Protein AF-A0A8A3PMY4-F1 (afdb_monomer)

Secondary structure (DSSP, 8-state):
---SSSTTTTHHHHHHHHHHHHHHHHHHHHHHGGGS-GGG-EEEEETHHHHHHHHHHHH--S---EEEEES---TTGGGHHHHHHHTT----SS-TTS---EEEE--TT-SSS-HHHHHHHHS--GGG--

pLDDT: mean 78.6, std 13.58, range [31.36, 92.44]

Structure (mmCIF, N/CA/C/O backbone):
data_AF-A0A8A3PMY4-F1
#
_entry.id   AF-A0A8A3PMY4-F1
#
loop_
_atom_site.group_PDB
_atom_site.id
_atom_site.type_symbol
_atom_site.label_atom_id
_atom_site.label_alt_id
_atom_site.label_comp_id
_atom_site.label_asym_id
_atom_site.label_entity_id
_atom_site.label_seq_id
_atom_site.pdbx_PDB_ins_code
_atom_site.Cartn_x
_atom_site.Cartn_y
_atom_site.Cartn_z
_atom_site.occupancy
_atom_site.B_iso_or_equiv
_atom_site.auth_seq_id
_atom_site.auth_comp_id
_atom_site.auth_asym_id
_atom_site.auth_atom_id
_atom_site.pdbx_PDB_model_num
ATOM 1 N N . MET A 1 1 ? 2.612 6.670 -10.032 1.00 68.56 1 MET A N 1
ATOM 2 C CA . MET A 1 1 ? 3.746 5.739 -10.210 1.00 68.56 1 MET A CA 1
ATOM 3 C C . MET A 1 1 ? 3.921 5.478 -11.701 1.00 68.56 1 MET A C 1
ATOM 5 O O . MET A 1 1 ? 2.915 5.447 -12.401 1.00 68.56 1 MET A O 1
ATOM 9 N N . TRP A 1 2 ? 5.158 5.447 -12.198 1.00 76.81 2 TRP A N 1
ATOM 10 C CA . TRP A 1 2 ? 5.461 5.627 -13.627 1.00 76.81 2 TRP A CA 1
ATOM 11 C C . TRP A 1 2 ? 5.505 4.313 -14.417 1.00 76.81 2 TRP A C 1
ATOM 13 O O . TRP A 1 2 ? 4.777 4.179 -15.394 1.00 76.81 2 TRP A O 1
ATOM 23 N N . SER A 1 3 ? 6.295 3.337 -13.966 1.00 77.88 3 SER A N 1
ATOM 24 C CA . SER A 1 3 ? 6.426 2.014 -14.589 1.00 77.88 3 SER A CA 1
ATOM 25 C C . SER A 1 3 ? 6.508 0.926 -13.516 1.00 77.88 3 SER A C 1
ATOM 27 O O . SER A 1 3 ? 7.039 1.173 -12.433 1.00 77.88 3 SER A O 1
ATOM 29 N N . ALA A 1 4 ? 5.953 -0.255 -13.795 1.00 71.75 4 ALA A N 1
ATOM 30 C CA . ALA A 1 4 ? 6.091 -1.429 -12.930 1.00 71.75 4 ALA A CA 1
ATOM 31 C C . ALA A 1 4 ? 7.430 -2.157 -13.153 1.00 71.75 4 ALA A C 1
ATOM 33 O O . ALA A 1 4 ? 7.999 -2.703 -12.211 1.00 71.75 4 ALA A O 1
ATOM 34 N N . GLU A 1 5 ? 7.947 -2.107 -14.383 1.00 71.81 5 GLU A N 1
ATOM 35 C CA . GLU A 1 5 ? 9.236 -2.684 -14.779 1.00 71.81 5 GLU A CA 1
ATOM 36 C C . GLU A 1 5 ? 10.403 -1.805 -14.304 1.00 71.81 5 GLU A C 1
ATOM 38 O O . GLU A 1 5 ? 11.403 -2.299 -13.789 1.00 71.81 5 GLU A O 1
ATOM 43 N N . GLU A 1 6 ? 10.241 -0.481 -14.400 1.00 74.31 6 GLU A N 1
ATOM 44 C CA . GLU A 1 6 ? 11.238 0.516 -13.996 1.00 74.31 6 GLU A CA 1
ATOM 45 C C . GLU A 1 6 ? 10.680 1.436 -12.900 1.00 74.31 6 GLU A C 1
ATOM 47 O O . GLU A 1 6 ? 10.536 2.652 -13.059 1.00 74.31 6 GLU A O 1
ATOM 52 N N . SER A 1 7 ? 10.363 0.855 -11.740 1.00 69.19 7 SER A N 1
ATOM 53 C CA . SER A 1 7 ? 9.716 1.561 -10.619 1.00 69.19 7 SER A CA 1
ATOM 54 C C . SER A 1 7 ? 10.518 2.741 -10.053 1.00 69.19 7 SER A C 1
ATOM 56 O O . SER A 1 7 ? 9.956 3.589 -9.358 1.00 69.19 7 SER A O 1
ATOM 58 N N . LYS A 1 8 ? 11.811 2.848 -10.387 1.00 71.44 8 LYS A N 1
ATOM 59 C CA . LYS 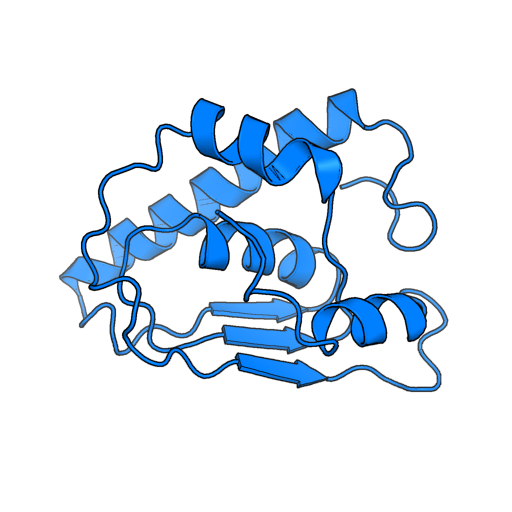A 1 8 ? 12.715 3.933 -9.972 1.00 71.44 8 LYS A CA 1
ATOM 60 C C . LYS A 1 8 ? 12.821 5.086 -10.987 1.00 71.44 8 LYS A C 1
ATOM 62 O O . LYS A 1 8 ? 13.478 6.081 -10.684 1.00 71.44 8 LYS A O 1
ATOM 67 N N . GLU A 1 9 ? 12.201 5.014 -12.164 1.00 77.69 9 GLU A N 1
ATOM 68 C CA . GLU A 1 9 ? 12.286 6.089 -13.169 1.00 77.69 9 GLU A CA 1
ATOM 69 C C . GLU A 1 9 ? 11.496 7.339 -12.724 1.00 77.69 9 GLU A C 1
ATOM 71 O O . GLU A 1 9 ? 10.396 7.231 -12.201 1.00 77.69 9 GLU A O 1
ATOM 76 N N . ARG A 1 10 ? 11.998 8.565 -12.930 1.00 79.12 10 ARG A N 1
ATOM 77 C CA . ARG A 1 10 ? 11.265 9.815 -12.593 1.00 79.12 10 ARG A CA 1
ATOM 78 C C . ARG A 1 10 ? 10.812 9.935 -11.126 1.00 79.12 10 ARG A C 1
ATOM 80 O O . ARG A 1 10 ? 9.726 10.455 -10.855 1.00 79.12 10 ARG A O 1
ATOM 87 N N . LYS A 1 11 ? 11.648 9.483 -10.184 1.00 78.62 11 LYS A N 1
ATOM 88 C CA . LYS A 1 11 ? 11.362 9.447 -8.734 1.00 78.62 11 LYS A CA 1
ATOM 89 C C . LYS A 1 11 ? 10.638 10.688 -8.196 1.00 78.62 11 LYS A C 1
ATOM 91 O O . LYS A 1 11 ? 9.631 10.546 -7.515 1.00 78.62 11 LYS A O 1
ATOM 96 N N . GLU A 1 12 ? 11.091 11.892 -8.543 1.00 77.69 12 GLU A N 1
ATOM 97 C CA . GLU A 1 12 ? 10.515 13.150 -8.037 1.00 77.69 12 GLU A CA 1
ATOM 98 C C . GLU A 1 12 ? 9.017 13.310 -8.352 1.00 77.69 12 GLU A C 1
ATOM 100 O O . GLU A 1 12 ? 8.231 13.675 -7.480 1.00 77.69 12 GLU A O 1
ATOM 105 N N . LEU A 1 13 ? 8.594 12.982 -9.580 1.00 78.62 13 LEU A N 1
ATOM 106 C CA . LEU A 1 13 ? 7.178 13.017 -9.964 1.00 78.62 13 LEU A CA 1
ATOM 107 C C . LEU A 1 13 ? 6.385 11.906 -9.273 1.00 78.62 13 LEU A C 1
ATOM 109 O O . LEU A 1 13 ? 5.214 12.086 -8.933 1.00 78.62 13 LEU A O 1
ATOM 113 N N . GLN A 1 14 ? 7.022 10.752 -9.075 1.00 82.31 14 GLN A N 1
ATOM 114 C CA . GLN A 1 14 ? 6.395 9.612 -8.426 1.00 82.31 14 GLN A CA 1
ATOM 115 C C . GLN A 1 14 ? 6.122 9.870 -6.944 1.00 82.31 14 GLN A C 1
ATOM 117 O O . GLN A 1 14 ? 5.039 9.516 -6.493 1.00 82.31 14 GLN A O 1
ATOM 122 N N . ILE A 1 15 ? 7.043 10.518 -6.221 1.00 83.81 15 ILE A N 1
ATOM 123 C CA . ILE A 1 15 ? 6.904 10.834 -4.790 1.00 83.81 15 ILE A CA 1
ATOM 124 C C . ILE A 1 15 ? 5.638 11.655 -4.533 1.00 83.81 15 ILE A C 1
ATOM 126 O O . ILE A 1 15 ? 4.820 11.272 -3.699 1.00 83.81 15 ILE A O 1
ATOM 130 N N . ASN A 1 16 ? 5.442 12.743 -5.284 1.00 84.38 16 ASN A N 1
ATOM 131 C CA . ASN A 1 16 ? 4.292 13.628 -5.083 1.00 84.38 16 ASN A CA 1
ATOM 132 C C . ASN A 1 16 ? 2.967 12.900 -5.352 1.00 84.38 16 ASN A C 1
ATOM 134 O O . ASN A 1 16 ? 2.091 12.874 -4.491 1.00 84.38 16 ASN A O 1
ATOM 138 N N . GLY A 1 17 ? 2.844 12.237 -6.507 1.00 86.00 17 GLY A N 1
ATOM 139 C CA . GLY A 1 17 ? 1.614 11.518 -6.853 1.00 86.00 17 GLY A CA 1
ATOM 140 C C . GLY A 1 17 ? 1.334 10.314 -5.944 1.00 86.00 17 GLY A C 1
ATOM 141 O O . GLY A 1 17 ? 0.177 9.982 -5.682 1.00 86.00 17 GLY A O 1
ATOM 142 N N . LEU A 1 18 ? 2.380 9.659 -5.434 1.00 86.06 18 LEU A N 1
ATOM 143 C CA . LEU A 1 18 ? 2.254 8.570 -4.468 1.00 86.06 18 LEU A CA 1
ATOM 144 C C . LEU A 1 18 ? 1.760 9.088 -3.116 1.00 86.06 18 LEU A C 1
ATOM 146 O O . LEU A 1 18 ? 0.837 8.504 -2.555 1.00 86.06 18 LEU A O 1
ATOM 150 N N . GLY A 1 19 ? 2.306 10.208 -2.635 1.00 86.00 19 GLY A N 1
ATOM 151 C CA . GLY A 1 19 ? 1.835 10.876 -1.420 1.00 86.00 19 GLY A CA 1
ATOM 152 C C . GLY A 1 19 ? 0.361 11.276 -1.506 1.00 86.00 19 GLY A C 1
ATOM 153 O O . GLY A 1 19 ? -0.406 10.988 -0.588 1.00 86.00 19 GLY A O 1
ATOM 154 N N . GLU A 1 20 ? -0.065 11.856 -2.631 1.00 88.50 20 GLU A N 1
ATOM 155 C CA . GLU A 1 20 ? -1.477 12.181 -2.889 1.00 88.50 20 GLU A CA 1
ATOM 156 C C . GLU A 1 20 ? -2.369 10.933 -2.867 1.00 88.50 20 GLU A C 1
ATOM 158 O O . GLU A 1 20 ? -3.430 10.936 -2.243 1.00 88.50 20 GLU A O 1
ATOM 163 N N . SER A 1 21 ? -1.923 9.845 -3.499 1.00 90.38 21 SER A N 1
ATOM 164 C CA . SER A 1 21 ? -2.680 8.588 -3.552 1.00 90.38 21 SER A CA 1
ATOM 165 C C . SER A 1 21 ? -2.802 7.931 -2.173 1.00 90.38 21 SER A C 1
ATOM 167 O O . SER A 1 21 ? -3.864 7.421 -1.818 1.00 90.38 21 SER A O 1
ATOM 169 N N . ILE A 1 22 ? -1.735 7.964 -1.369 1.00 87.69 22 ILE A N 1
ATOM 170 C CA . ILE A 1 22 ? -1.752 7.474 0.015 1.00 87.69 22 ILE A CA 1
ATOM 171 C C . ILE A 1 22 ? -2.726 8.302 0.851 1.00 87.69 22 ILE A C 1
ATOM 173 O O . ILE A 1 22 ? -3.566 7.729 1.542 1.00 87.69 22 ILE A O 1
ATOM 177 N N . ALA A 1 23 ? -2.665 9.633 0.752 1.00 87.31 23 ALA A N 1
ATOM 178 C CA . ALA A 1 23 ? -3.577 10.519 1.469 1.00 87.31 23 ALA A CA 1
ATOM 179 C C . ALA A 1 23 ? -5.044 10.248 1.099 1.00 87.31 23 ALA A C 1
ATOM 181 O O . ALA A 1 23 ? -5.901 10.203 1.976 1.00 87.31 23 ALA A O 1
ATOM 182 N N . GLN A 1 24 ? -5.336 9.994 -0.180 1.00 91.00 24 GLN A N 1
ATOM 183 C CA . GLN A 1 24 ? -6.677 9.603 -0.623 1.00 91.00 24 GLN A CA 1
ATOM 184 C C . GLN A 1 24 ? -7.137 8.280 -0.002 1.00 91.00 24 GLN A C 1
ATOM 186 O O . GLN A 1 24 ? -8.273 8.195 0.454 1.00 91.00 24 GLN A O 1
ATOM 191 N N . ILE A 1 25 ? -6.276 7.257 0.048 1.00 90.62 25 ILE A N 1
ATOM 192 C CA . ILE A 1 25 ? -6.617 5.972 0.683 1.00 90.62 25 ILE A CA 1
ATOM 193 C C . ILE A 1 25 ? -6.899 6.167 2.173 1.00 90.62 25 ILE A C 1
ATOM 195 O O . ILE A 1 25 ? -7.891 5.642 2.670 1.00 90.62 25 ILE A O 1
ATOM 199 N N . ILE A 1 26 ? -6.055 6.926 2.874 1.00 86.94 26 ILE A N 1
ATOM 200 C CA . ILE A 1 26 ? -6.229 7.203 4.304 1.00 86.94 26 ILE A CA 1
ATOM 201 C C . ILE A 1 26 ? -7.549 7.934 4.551 1.00 86.94 26 ILE A C 1
ATOM 203 O O . ILE A 1 26 ? -8.306 7.502 5.413 1.00 86.94 26 ILE A O 1
ATOM 207 N N . ASN A 1 27 ? -7.868 8.957 3.752 1.00 88.44 27 ASN A N 1
ATOM 208 C CA . ASN A 1 27 ? -9.136 9.680 3.866 1.00 88.44 27 ASN A CA 1
ATOM 209 C C . ASN A 1 27 ? -10.343 8.753 3.688 1.00 88.44 27 ASN A C 1
ATOM 211 O O . ASN A 1 27 ? -11.278 8.829 4.474 1.00 88.44 27 ASN A O 1
ATOM 215 N N . VAL A 1 28 ? -10.311 7.848 2.703 1.00 90.75 28 VAL A N 1
ATOM 216 C CA . VAL A 1 28 ? -11.388 6.861 2.516 1.00 90.75 28 VAL A CA 1
ATOM 217 C C . VAL A 1 28 ? -11.520 5.959 3.742 1.00 90.75 28 VAL A C 1
ATOM 219 O O . VAL A 1 28 ? -12.627 5.697 4.192 1.00 90.75 28 VAL A O 1
ATOM 222 N N . ILE A 1 29 ? -10.411 5.493 4.320 1.00 86.25 29 ILE A N 1
ATOM 223 C CA . ILE A 1 29 ? -10.477 4.667 5.532 1.00 86.25 29 ILE A CA 1
ATOM 224 C C . ILE A 1 29 ? -11.051 5.479 6.706 1.00 86.25 29 ILE A C 1
ATOM 226 O O . ILE A 1 29 ? -11.903 4.963 7.422 1.00 86.25 29 ILE A O 1
ATOM 230 N N . ASP A 1 30 ? -10.634 6.736 6.889 1.00 85.94 30 ASP A N 1
ATOM 231 C CA . ASP A 1 30 ? -11.150 7.617 7.947 1.00 85.94 30 ASP A CA 1
ATOM 232 C C . ASP A 1 30 ? -12.649 7.938 7.762 1.00 85.94 30 ASP A C 1
ATOM 234 O O . ASP A 1 30 ? -13.356 8.134 8.750 1.00 85.94 30 ASP A O 1
ATOM 238 N N . GLU A 1 31 ? -13.151 7.979 6.524 1.00 88.50 31 GLU A N 1
ATOM 239 C CA . GLU A 1 31 ? -14.579 8.144 6.213 1.00 88.50 31 GLU A CA 1
ATOM 240 C C . GLU A 1 31 ? -15.396 6.879 6.514 1.00 88.50 31 GLU A C 1
ATOM 242 O O . GLU A 1 31 ? -16.535 6.976 6.971 1.00 88.50 31 GLU A O 1
ATOM 247 N N . GLU A 1 32 ? -14.820 5.693 6.304 1.00 86.69 32 GLU A N 1
ATOM 248 C CA . GLU A 1 32 ? -15.492 4.408 6.540 1.00 86.69 32 GLU A CA 1
ATOM 249 C C . GLU A 1 32 ? -15.423 3.959 8.008 1.00 86.69 32 GLU A C 1
ATOM 251 O O . GLU A 1 32 ? -16.356 3.329 8.516 1.00 86.69 32 GLU A O 1
ATOM 256 N N . ALA A 1 33 ? -14.349 4.305 8.720 1.00 82.81 33 ALA A N 1
ATOM 257 C CA . ALA A 1 33 ? -14.102 3.918 10.109 1.00 82.81 33 ALA A CA 1
ATOM 258 C C . ALA A 1 33 ? -15.281 4.204 11.068 1.00 82.81 33 ALA A C 1
ATOM 260 O O . ALA A 1 33 ? -15.633 3.315 11.838 1.00 82.81 33 ALA A O 1
ATOM 261 N N . PRO A 1 34 ? -15.984 5.357 11.020 1.00 85.50 34 PRO A N 1
ATOM 262 C CA . PRO A 1 34 ? -17.150 5.616 11.874 1.00 85.50 34 PRO A CA 1
ATOM 263 C C . PRO A 1 34 ? -18.340 4.674 11.644 1.00 85.50 34 PRO A C 1
ATOM 265 O O . PRO A 1 34 ? -19.233 4.592 12.491 1.00 85.50 34 PRO A O 1
ATOM 268 N N . HIS A 1 35 ? -18.391 3.996 10.497 1.00 86.50 35 HIS A N 1
ATOM 269 C CA . HIS A 1 35 ? -19.481 3.104 10.104 1.00 86.50 35 HIS A CA 1
ATOM 270 C C . HIS A 1 35 ? -19.182 1.626 10.391 1.00 86.50 35 HIS A C 1
ATOM 272 O O . HIS A 1 35 ? -20.063 0.776 10.240 1.00 86.50 35 HIS A O 1
ATOM 278 N N . THR A 1 36 ? -17.966 1.305 10.838 1.00 82.38 36 THR A N 1
ATOM 279 C CA . THR A 1 36 ? -17.530 -0.053 11.178 1.00 82.38 36 THR A CA 1
ATOM 280 C C . THR A 1 36 ? -16.504 -0.017 12.321 1.00 82.38 36 THR A C 1
ATOM 282 O O . THR A 1 36 ? -16.429 0.947 13.070 1.00 82.38 36 THR A O 1
ATOM 285 N N . LEU A 1 37 ? -15.768 -1.102 12.538 1.00 79.00 37 LEU A N 1
ATOM 286 C CA . LEU A 1 37 ? -14.545 -1.086 13.339 1.00 79.00 37 LEU A CA 1
ATOM 287 C C . LEU A 1 37 ? -13.368 -1.146 12.371 1.00 79.00 37 LEU A C 1
ATOM 289 O O . LEU A 1 37 ? -13.414 -1.950 11.437 1.00 79.00 37 LEU A O 1
ATOM 293 N N . ASP A 1 38 ? -12.316 -0.366 12.614 1.00 74.12 38 ASP A N 1
ATOM 294 C CA . ASP A 1 38 ? -11.077 -0.385 11.818 1.00 74.12 38 ASP A CA 1
ATOM 295 C C . ASP A 1 38 ? -10.573 -1.827 11.608 1.00 74.12 38 ASP A C 1
ATOM 297 O O . ASP A 1 38 ? -10.225 -2.226 10.495 1.00 74.12 38 ASP A O 1
ATOM 301 N N . GLU A 1 39 ? -10.683 -2.651 12.659 1.00 81.00 39 GLU A N 1
ATOM 302 C CA . GLU A 1 39 ? -10.306 -4.074 12.723 1.00 81.00 39 GLU A CA 1
ATOM 303 C C . GLU A 1 39 ? -11.145 -4.995 11.823 1.00 81.00 39 GLU A C 1
ATOM 305 O O . GLU A 1 39 ? -10.942 -6.209 11.791 1.00 81.00 39 GLU A O 1
ATOM 310 N N . ARG A 1 40 ? -12.113 -4.443 11.088 1.00 85.56 40 ARG A N 1
ATOM 311 C CA . ARG A 1 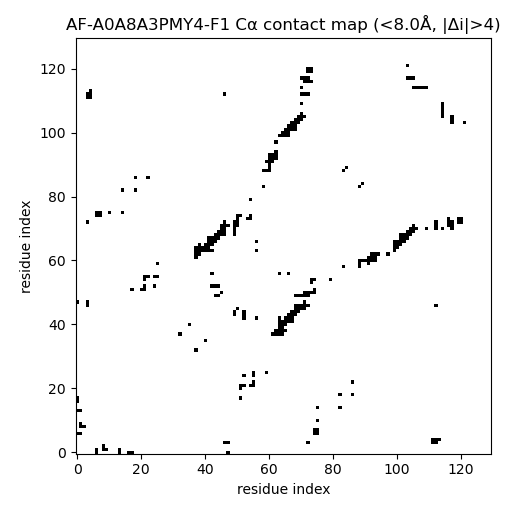40 ? -12.937 -5.145 10.092 1.00 85.56 40 ARG A CA 1
ATOM 312 C C . ARG A 1 40 ? -12.700 -4.648 8.668 1.00 85.56 40 ARG A C 1
ATOM 314 O O . ARG A 1 40 ? -13.334 -5.153 7.744 1.00 85.56 40 ARG A O 1
ATOM 321 N N . ILE A 1 41 ? -11.805 -3.681 8.477 1.00 88.19 41 ILE A N 1
ATOM 322 C CA . ILE A 1 41 ? -11.475 -3.120 7.168 1.00 88.19 41 ILE A CA 1
ATOM 323 C C . ILE A 1 41 ? -10.231 -3.819 6.619 1.00 88.19 41 ILE A C 1
ATOM 325 O O . ILE A 1 41 ? -9.145 -3.719 7.188 1.00 88.19 41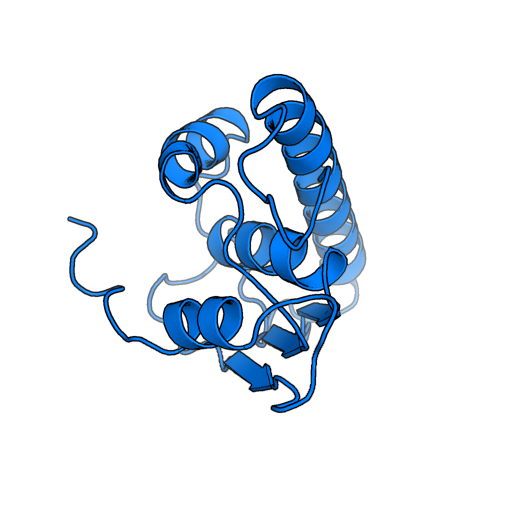 ILE A O 1
ATOM 329 N N . PHE A 1 42 ? -10.382 -4.496 5.480 1.00 90.12 42 PHE A N 1
ATOM 330 C CA . PHE A 1 42 ? -9.257 -5.014 4.702 1.00 90.12 42 PHE A CA 1
ATOM 331 C C . PHE A 1 42 ? -8.894 -4.043 3.583 1.00 90.12 42 PHE A C 1
ATOM 333 O O . PHE A 1 42 ? -9.765 -3.606 2.829 1.00 90.12 42 PHE A O 1
ATOM 340 N N . LEU A 1 43 ? -7.600 -3.766 3.419 1.00 90.88 43 LEU A N 1
ATOM 341 C CA . LEU A 1 43 ? -7.107 -3.030 2.259 1.00 90.88 43 LEU A CA 1
ATOM 342 C C . LEU A 1 43 ? -6.707 -4.017 1.157 1.00 90.88 43 LEU A C 1
ATOM 344 O O . LEU A 1 43 ? -5.737 -4.759 1.308 1.00 90.88 43 LEU A O 1
ATOM 348 N N . ALA A 1 44 ? -7.460 -4.027 0.055 1.00 91.12 44 ALA A N 1
ATOM 349 C CA . ALA A 1 44 ? -7.257 -4.960 -1.051 1.00 91.12 44 ALA A CA 1
ATOM 350 C C . ALA A 1 44 ? -7.020 -4.240 -2.384 1.00 91.12 44 ALA A C 1
ATOM 352 O O . ALA A 1 44 ? -7.829 -3.394 -2.786 1.00 91.12 44 ALA A O 1
ATOM 353 N N . ARG A 1 45 ? -5.926 -4.568 -3.082 1.00 90.50 45 ARG A N 1
ATOM 354 C CA . ARG A 1 45 ? -5.545 -3.942 -4.359 1.00 90.50 45 ARG A CA 1
ATOM 355 C C . ARG A 1 45 ? -4.702 -4.877 -5.241 1.00 90.50 45 ARG A C 1
ATOM 357 O O . ARG A 1 45 ? -4.252 -5.938 -4.818 1.00 90.50 45 ARG A O 1
ATOM 364 N N . THR A 1 46 ? -4.500 -4.468 -6.494 1.00 89.69 46 THR A N 1
ATOM 365 C CA . THR A 1 46 ? -3.734 -5.213 -7.506 1.00 89.69 46 THR A CA 1
ATOM 366 C C . THR A 1 46 ? -2.730 -4.298 -8.210 1.00 89.69 46 THR A C 1
ATOM 368 O O . THR A 1 46 ? -3.035 -3.123 -8.451 1.00 89.69 46 THR A O 1
ATOM 371 N N . SER A 1 47 ? -1.572 -4.829 -8.607 1.00 89.38 47 SER A N 1
ATOM 372 C CA . SER A 1 47 ? -0.566 -4.117 -9.407 1.00 89.38 47 SER A CA 1
ATOM 373 C C . SER A 1 47 ? -0.148 -2.783 -8.774 1.00 89.38 47 SER A C 1
ATOM 375 O O . SER A 1 47 ? 0.111 -2.708 -7.574 1.00 89.38 47 SER A O 1
ATOM 377 N N . GLN A 1 48 ? -0.140 -1.698 -9.546 1.00 86.62 48 GLN A N 1
ATOM 378 C CA . GLN A 1 48 ? 0.164 -0.351 -9.064 1.00 86.62 48 GLN A CA 1
ATOM 379 C C . GLN A 1 48 ? -0.711 0.078 -7.878 1.00 86.62 48 GLN A C 1
ATOM 381 O O . GLN A 1 48 ? -0.242 0.786 -6.985 1.00 86.62 48 GLN A O 1
ATOM 386 N N . GLY A 1 49 ? -1.979 -0.339 -7.857 1.00 86.19 49 GLY A N 1
ATOM 387 C CA . GLY A 1 49 ? -2.856 -0.057 -6.727 1.00 86.19 49 GLY A CA 1
ATOM 388 C C . GLY A 1 49 ? -2.357 -0.733 -5.454 1.00 86.19 49 GLY A C 1
ATOM 389 O O . GLY A 1 49 ? -2.486 -0.160 -4.374 1.00 86.19 49 GLY A O 1
ATOM 390 N N . ASP A 1 50 ? -1.783 -1.932 -5.579 1.00 88.44 50 ASP A N 1
ATOM 391 C CA . ASP A 1 50 ? -1.276 -2.685 -4.440 1.00 88.44 50 ASP A CA 1
ATOM 392 C C . ASP A 1 50 ? 0.007 -2.095 -3.881 1.00 88.44 50 ASP A C 1
ATOM 394 O O . ASP A 1 50 ? 0.100 -1.887 -2.678 1.00 88.44 50 ASP A O 1
ATOM 398 N N . ALA A 1 51 ? 0.936 -1.717 -4.748 1.00 87.81 51 ALA A N 1
ATOM 399 C CA . ALA A 1 51 ? 2.160 -1.032 -4.356 1.00 87.81 51 ALA A CA 1
ATOM 400 C C . ALA A 1 51 ? 1.883 0.276 -3.583 1.00 87.81 51 ALA A C 1
ATOM 402 O O . ALA A 1 51 ? 2.503 0.543 -2.554 1.00 87.81 51 ALA A O 1
ATOM 403 N N . THR A 1 52 ? 0.884 1.063 -4.000 1.00 88.69 52 THR A N 1
ATOM 404 C CA . THR A 1 52 ? 0.419 2.232 -3.229 1.00 88.69 52 THR A CA 1
ATOM 405 C C . THR A 1 52 ? -0.224 1.820 -1.901 1.00 88.69 52 THR A C 1
ATOM 407 O O . THR A 1 52 ? 0.013 2.444 -0.864 1.00 88.69 52 THR A O 1
ATOM 410 N N . ALA A 1 53 ? -1.041 0.765 -1.911 1.00 88.19 53 ALA A N 1
ATOM 411 C CA . ALA A 1 53 ? -1.709 0.261 -0.718 1.00 88.19 53 ALA A CA 1
ATOM 412 C C . ALA A 1 53 ? -0.744 -0.331 0.314 1.00 88.19 53 ALA A C 1
ATOM 414 O O . ALA A 1 53 ? -1.060 -0.265 1.497 1.00 88.19 53 ALA A O 1
ATOM 415 N N . ILE A 1 54 ? 0.413 -0.873 -0.085 1.00 87.06 54 ILE A N 1
ATOM 416 C CA . ILE A 1 54 ? 1.472 -1.291 0.846 1.00 87.06 54 ILE A CA 1
ATOM 417 C C . ILE A 1 54 ? 1.877 -0.104 1.707 1.00 87.06 54 ILE A C 1
ATOM 419 O O . ILE A 1 54 ? 1.826 -0.189 2.929 1.00 87.06 54 ILE A O 1
ATOM 423 N N . LEU A 1 55 ? 2.217 1.021 1.079 1.00 85.00 55 LEU A N 1
ATOM 424 C CA . LEU A 1 55 ? 2.636 2.207 1.816 1.00 85.00 55 LEU A CA 1
ATOM 425 C C . LEU A 1 55 ? 1.502 2.787 2.646 1.00 85.00 55 LEU A C 1
ATOM 427 O O . LEU A 1 55 ? 1.714 3.104 3.808 1.00 85.00 55 LEU A O 1
ATOM 431 N N . ALA A 1 56 ? 0.285 2.867 2.106 1.00 87.12 56 ALA A N 1
ATOM 432 C CA . ALA A 1 56 ? -0.855 3.295 2.907 1.00 87.12 56 ALA A CA 1
ATOM 433 C C . ALA A 1 56 ? -1.056 2.377 4.122 1.00 87.12 56 ALA A C 1
ATOM 435 O O . ALA A 1 56 ? -1.271 2.867 5.215 1.00 87.12 56 ALA A O 1
ATOM 436 N N . PHE A 1 57 ? -0.916 1.060 3.977 1.00 85.12 57 PHE A N 1
ATOM 437 C CA . PHE A 1 57 ? -1.058 0.099 5.071 1.00 85.12 57 PHE A CA 1
ATOM 438 C C . PHE A 1 57 ? 0.069 0.177 6.117 1.00 85.12 57 PHE A C 1
ATOM 440 O O . PHE A 1 57 ? -0.200 0.064 7.315 1.00 85.12 57 PHE A O 1
ATOM 447 N N . LEU A 1 58 ? 1.317 0.369 5.677 1.00 79.31 58 LEU A N 1
ATOM 448 C CA . LEU A 1 58 ? 2.488 0.504 6.551 1.00 79.31 58 LEU A CA 1
ATOM 449 C C . LEU A 1 58 ? 2.505 1.845 7.290 1.00 79.31 58 LEU A C 1
ATOM 451 O O . LEU A 1 58 ? 2.897 1.892 8.451 1.00 79.31 58 LEU A O 1
ATOM 455 N N . LEU A 1 59 ? 2.084 2.921 6.622 1.00 77.62 59 LEU A N 1
ATOM 456 C CA . LEU A 1 59 ? 2.125 4.284 7.150 1.00 77.62 59 LEU A CA 1
ATOM 457 C C . LEU A 1 59 ? 0.835 4.693 7.875 1.00 77.62 59 LEU A C 1
ATOM 459 O O . LEU A 1 59 ? 0.826 5.685 8.599 1.00 77.62 59 LEU A O 1
ATOM 463 N N . ASN A 1 60 ? -0.265 3.968 7.680 1.00 73.88 60 ASN A N 1
ATOM 464 C CA . ASN A 1 60 ? -1.524 4.242 8.359 1.00 73.88 60 ASN A CA 1
ATOM 465 C C . ASN A 1 60 ? -1.444 3.883 9.847 1.00 73.88 60 ASN A C 1
ATOM 467 O O . ASN A 1 60 ? -0.937 2.831 10.229 1.00 73.88 60 ASN A O 1
ATOM 471 N N . SER A 1 61 ? -2.029 4.740 10.680 1.00 68.12 61 SER A N 1
ATOM 472 C CA . SER A 1 61 ? -2.080 4.566 12.128 1.00 68.12 61 SER A CA 1
ATOM 473 C C . SER A 1 61 ? -3.280 3.755 12.627 1.00 68.12 61 SER A C 1
ATOM 475 O O . SER A 1 61 ? -3.369 3.502 13.830 1.00 68.12 61 SER A O 1
ATOM 477 N N . MET A 1 62 ? -4.219 3.373 11.753 1.00 70.50 62 MET A N 1
ATOM 478 C CA . MET A 1 62 ? -5.428 2.631 12.137 1.00 70.50 62 MET A CA 1
ATOM 479 C C . MET A 1 62 ? -5.207 1.117 12.215 1.00 70.50 62 MET A C 1
ATOM 481 O O . MET A 1 62 ? -4.395 0.546 11.482 1.00 70.50 62 MET A O 1
ATOM 485 N N . CYS A 1 63 ? -5.994 0.455 13.068 1.00 76.88 63 CYS A N 1
ATOM 486 C CA . CYS A 1 63 ? -5.995 -0.999 13.244 1.00 76.88 63 CYS A CA 1
ATOM 487 C C . CYS A 1 63 ? -6.703 -1.717 12.086 1.00 76.88 63 CYS A C 1
ATOM 489 O O . CYS A 1 63 ? -7.722 -2.361 12.301 1.00 76.88 63 CYS A O 1
ATOM 491 N N . LEU A 1 64 ? -6.208 -1.611 10.851 1.00 85.69 64 LEU A N 1
ATOM 492 C CA . LEU A 1 64 ? -6.796 -2.357 9.733 1.00 85.69 64 LEU A CA 1
ATOM 493 C C . LEU A 1 64 ? -6.777 -3.868 10.004 1.00 85.69 64 LEU A C 1
ATOM 495 O O . LEU A 1 64 ? -5.786 -4.401 10.507 1.00 85.69 64 LEU A O 1
ATOM 499 N N . ALA A 1 65 ? -7.842 -4.557 9.589 1.00 88.00 65 ALA A N 1
ATOM 500 C CA . ALA A 1 65 ? -8.005 -6.006 9.732 1.00 88.00 65 ALA A CA 1
ATOM 501 C C . ALA A 1 65 ? -6.903 -6.810 9.033 1.00 88.00 65 ALA A C 1
ATOM 503 O O . ALA A 1 65 ? -6.619 -7.941 9.413 1.00 88.00 65 ALA A O 1
ATOM 504 N N . GLY A 1 66 ? -6.315 -6.250 7.977 1.00 88.62 66 GLY A N 1
ATOM 505 C CA . GLY A 1 66 ? -5.283 -6.895 7.182 1.00 88.62 66 GLY A CA 1
ATOM 506 C C . GLY A 1 66 ? -5.211 -6.344 5.765 1.00 88.62 66 GLY A C 1
ATOM 507 O O . GLY A 1 66 ? -5.873 -5.359 5.414 1.00 88.62 66 GLY A O 1
ATOM 508 N N . ARG A 1 67 ? -4.401 -7.000 4.937 1.00 90.44 67 ARG A N 1
ATOM 509 C CA . ARG A 1 67 ? -4.122 -6.583 3.560 1.00 90.44 67 ARG A CA 1
ATOM 510 C C . ARG A 1 67 ? -4.189 -7.759 2.596 1.00 90.44 67 ARG A C 1
ATOM 512 O O . ARG A 1 67 ? -3.770 -8.863 2.933 1.00 90.44 67 ARG A O 1
ATOM 519 N N . ILE A 1 68 ? -4.679 -7.510 1.388 1.00 92.44 68 ILE A N 1
ATOM 520 C CA . ILE A 1 68 ? -4.744 -8.500 0.307 1.00 92.44 68 ILE A CA 1
ATOM 521 C C . ILE A 1 68 ? -4.157 -7.863 -0.951 1.00 92.44 68 ILE A C 1
ATOM 523 O O . ILE A 1 68 ? -4.730 -6.922 -1.495 1.00 92.44 68 ILE A O 1
ATOM 527 N N . GLY A 1 69 ? -3.018 -8.373 -1.404 1.00 91.38 69 GLY A N 1
ATOM 528 C CA . GLY A 1 69 ? -2.294 -7.843 -2.551 1.00 91.38 69 GLY A CA 1
ATOM 529 C C . GLY A 1 69 ? -2.044 -8.879 -3.633 1.00 91.38 69 GLY A C 1
ATOM 530 O O . GLY A 1 69 ? -1.863 -10.069 -3.356 1.00 91.38 69 GLY A O 1
ATOM 531 N N . SER A 1 70 ? -2.023 -8.420 -4.883 1.00 90.56 70 SER A N 1
ATOM 532 C CA . SER A 1 70 ? -1.589 -9.242 -6.015 1.00 90.56 70 SER A CA 1
ATOM 533 C C . SER A 1 70 ? -0.742 -8.469 -7.022 1.00 90.56 70 SER A C 1
ATOM 535 O O . SER A 1 70 ? -0.980 -7.277 -7.238 1.00 90.56 70 SER A O 1
ATOM 537 N N . SER A 1 71 ? 0.227 -9.157 -7.633 1.00 91.25 71 SER A N 1
ATOM 538 C CA . SER A 1 71 ? 1.144 -8.625 -8.654 1.00 91.25 71 SER A CA 1
ATOM 539 C C . SER A 1 71 ? 1.834 -7.326 -8.221 1.00 91.25 71 SER A C 1
ATOM 541 O O . SER A 1 71 ? 1.727 -6.309 -8.896 1.00 91.25 71 SER A O 1
ATOM 543 N N . SER A 1 72 ? 2.474 -7.311 -7.052 1.00 89.81 72 SER A N 1
ATOM 544 C CA . SER A 1 72 ? 2.880 -6.071 -6.371 1.00 89.81 72 SER A CA 1
ATOM 545 C C . SER A 1 72 ? 4.392 -5.856 -6.313 1.00 89.81 72 SER A C 1
ATOM 547 O O . SER A 1 72 ? 5.175 -6.689 -6.762 1.00 89.81 72 SER A O 1
ATOM 549 N N . TRP A 1 73 ? 4.792 -4.706 -5.773 1.00 88.81 73 TRP A N 1
ATOM 550 C CA . TRP A 1 73 ? 6.174 -4.328 -5.480 1.00 88.81 73 TRP A CA 1
ATOM 551 C C . TRP A 1 73 ? 6.205 -3.274 -4.370 1.00 88.81 73 TRP A C 1
ATOM 553 O O . TRP A 1 73 ? 5.211 -2.582 -4.158 1.00 88.81 73 TRP A O 1
ATOM 563 N N . LEU A 1 74 ? 7.341 -3.113 -3.685 1.00 86.25 74 LEU A N 1
ATOM 564 C CA . LEU A 1 74 ? 7.545 -2.018 -2.732 1.00 86.25 74 LEU A CA 1
ATOM 565 C C . LEU A 1 74 ? 8.025 -0.765 -3.483 1.00 86.25 74 LEU A C 1
ATOM 567 O O . LEU A 1 74 ? 9.140 -0.765 -4.013 1.00 86.25 74 LEU A O 1
ATOM 571 N N . PRO A 1 75 ? 7.223 0.308 -3.590 1.00 81.31 75 PRO A N 1
ATOM 572 C CA . PRO A 1 75 ? 7.665 1.498 -4.297 1.00 81.31 75 PRO A CA 1
ATOM 573 C C . PRO A 1 75 ? 8.513 2.393 -3.395 1.00 81.31 75 PRO A C 1
ATOM 575 O O . PRO A 1 75 ? 8.141 2.656 -2.254 1.00 81.31 75 PRO A O 1
ATOM 578 N N . LEU A 1 76 ? 9.605 2.923 -3.959 1.00 78.00 76 LEU A N 1
ATOM 579 C CA . LEU A 1 76 ? 10.440 3.955 -3.330 1.00 78.00 76 LEU A CA 1
ATOM 580 C C . LEU A 1 76 ? 10.933 3.573 -1.923 1.00 78.00 76 LEU A C 1
ATOM 582 O O . LEU A 1 76 ? 10.859 4.375 -0.998 1.00 78.00 76 LEU A O 1
ATOM 586 N N . GLU A 1 77 ? 11.406 2.331 -1.777 1.00 75.94 77 GLU A N 1
ATOM 587 C CA . GLU A 1 77 ? 11.882 1.734 -0.520 1.00 75.94 77 GLU A CA 1
ATOM 588 C C . GLU A 1 77 ? 12.813 2.658 0.285 1.00 75.94 77 GLU A C 1
ATOM 590 O O . GLU A 1 77 ? 12.591 2.882 1.474 1.00 75.94 77 GLU A O 1
ATOM 595 N N . GLU A 1 78 ? 13.802 3.262 -0.380 1.00 78.88 78 GLU A N 1
ATOM 596 C CA . GLU A 1 78 ? 14.784 4.170 0.233 1.00 78.88 78 GLU A CA 1
ATOM 597 C C . GLU A 1 78 ? 14.137 5.465 0.762 1.00 78.88 78 GLU A C 1
ATOM 599 O O . GLU A 1 78 ? 14.637 6.099 1.692 1.00 78.88 78 GLU A O 1
ATOM 604 N N . GLU A 1 79 ? 13.012 5.875 0.178 1.00 78.88 79 GLU A N 1
ATOM 605 C CA . GLU A 1 79 ? 12.329 7.129 0.470 1.00 78.88 79 GLU A CA 1
ATOM 606 C C . GLU A 1 79 ? 11.118 6.964 1.405 1.00 78.88 79 GLU A C 1
ATOM 608 O O . GLU A 1 79 ? 10.552 7.975 1.832 1.00 78.88 79 GLU A O 1
ATOM 613 N N . ILE A 1 80 ? 10.739 5.734 1.784 1.00 75.31 80 ILE A N 1
ATOM 614 C CA . ILE A 1 80 ? 9.568 5.446 2.641 1.00 75.31 80 ILE A CA 1
ATOM 615 C C . ILE A 1 80 ? 9.617 6.243 3.943 1.00 75.31 80 ILE A C 1
ATOM 617 O O . ILE A 1 80 ? 8.620 6.849 4.330 1.00 75.31 80 ILE A O 1
ATOM 621 N N . VAL A 1 81 ? 10.776 6.288 4.604 1.00 72.12 81 VAL A N 1
ATOM 622 C CA . VAL A 1 81 ? 10.952 7.006 5.879 1.00 72.12 81 VAL A CA 1
ATOM 623 C C . VAL A 1 81 ? 10.715 8.510 5.703 1.00 72.12 81 VAL A C 1
ATOM 625 O O . VAL A 1 81 ? 10.040 9.144 6.515 1.00 72.12 81 VAL A O 1
ATOM 628 N N . SER A 1 82 ? 11.227 9.084 4.612 1.00 78.62 82 SER A N 1
ATOM 629 C CA . SER A 1 82 ? 11.022 10.497 4.275 1.00 78.62 82 SER A CA 1
ATOM 630 C C . SER A 1 82 ? 9.551 10.785 3.958 1.00 78.62 82 SER A C 1
ATOM 632 O O . SER A 1 82 ? 8.976 11.763 4.446 1.00 78.62 82 SER A O 1
ATOM 634 N N . LEU A 1 83 ? 8.906 9.889 3.205 1.00 75.00 83 LEU A N 1
ATOM 635 C CA . LEU A 1 83 ? 7.491 9.985 2.862 1.00 75.00 83 LEU A CA 1
ATOM 636 C C . LEU A 1 83 ? 6.609 9.908 4.118 1.00 75.00 83 LEU A C 1
ATOM 638 O O . LEU A 1 83 ? 5.737 10.760 4.297 1.00 75.00 83 LEU A O 1
ATOM 642 N N . ALA A 1 84 ? 6.890 8.972 5.026 1.00 72.75 84 ALA A N 1
ATOM 643 C CA . ALA A 1 84 ? 6.219 8.830 6.318 1.00 72.75 84 ALA A CA 1
ATOM 644 C C . ALA A 1 84 ? 6.269 10.129 7.134 1.00 72.75 84 ALA A C 1
ATOM 646 O O . ALA A 1 84 ? 5.238 10.630 7.595 1.00 72.75 84 ALA A O 1
ATOM 647 N N . ALA A 1 85 ? 7.465 10.716 7.250 1.00 73.88 85 ALA A N 1
ATOM 648 C CA . ALA A 1 85 ? 7.672 11.973 7.958 1.00 73.88 85 ALA A CA 1
ATOM 649 C C . ALA A 1 85 ? 6.893 13.131 7.311 1.00 73.88 85 ALA A C 1
ATOM 651 O O . ALA A 1 85 ? 6.265 13.928 8.014 1.00 73.88 85 ALA A O 1
ATOM 652 N N . SER A 1 86 ? 6.887 13.208 5.975 1.00 73.69 86 SER A N 1
ATOM 653 C CA . SER A 1 86 ? 6.195 14.267 5.227 1.00 73.69 86 SER A CA 1
ATOM 654 C C . SER A 1 86 ? 4.673 14.236 5.405 1.00 73.69 86 SER A C 1
ATOM 656 O O . SER A 1 86 ? 4.041 15.289 5.518 1.00 73.69 86 SER A O 1
ATOM 658 N N . LEU A 1 87 ? 4.090 13.039 5.514 1.00 69.25 87 LEU A N 1
ATOM 659 C CA . LEU A 1 87 ? 2.650 12.837 5.676 1.00 69.25 87 LEU A CA 1
ATOM 660 C C . LEU A 1 87 ? 2.172 13.085 7.119 1.00 69.25 87 LEU A C 1
ATOM 662 O O . LEU A 1 87 ? 0.971 13.036 7.379 1.00 69.25 87 LEU A O 1
ATOM 666 N N . LYS A 1 88 ? 3.083 13.391 8.062 1.00 65.44 88 LYS A N 1
ATOM 667 C CA . LYS A 1 88 ? 2.793 13.595 9.499 1.00 65.44 88 LYS A CA 1
ATOM 668 C C . LYS A 1 88 ? 2.029 12.424 10.133 1.00 65.44 88 LYS A C 1
ATOM 670 O O . LYS A 1 88 ? 1.300 12.603 11.112 1.00 65.44 88 LYS A O 1
ATOM 675 N N . LEU A 1 89 ? 2.210 11.227 9.585 1.00 63.75 89 LEU A N 1
ATOM 676 C CA . LEU A 1 89 ? 1.624 9.994 10.089 1.00 63.75 89 LEU A CA 1
ATOM 677 C C . LEU A 1 89 ? 2.483 9.547 11.276 1.00 63.75 89 LEU A C 1
ATOM 679 O O . LEU A 1 89 ? 3.598 9.073 11.098 1.00 63.75 89 LEU A O 1
ATOM 683 N N . GLY A 1 90 ? 2.037 9.837 12.501 1.00 49.94 90 GLY A N 1
ATOM 684 C CA . GLY A 1 90 ? 2.909 9.708 13.679 1.00 49.94 90 GLY A CA 1
ATOM 685 C C . GLY A 1 90 ? 2.203 9.529 15.018 1.00 49.94 90 GLY A C 1
ATOM 686 O O . GLY A 1 90 ? 2.807 9.756 16.064 1.00 49.94 90 GLY A O 1
ATOM 687 N N . LYS A 1 91 ? 0.924 9.154 15.017 1.00 53.09 91 LYS A N 1
ATOM 688 C CA . LYS A 1 91 ? 0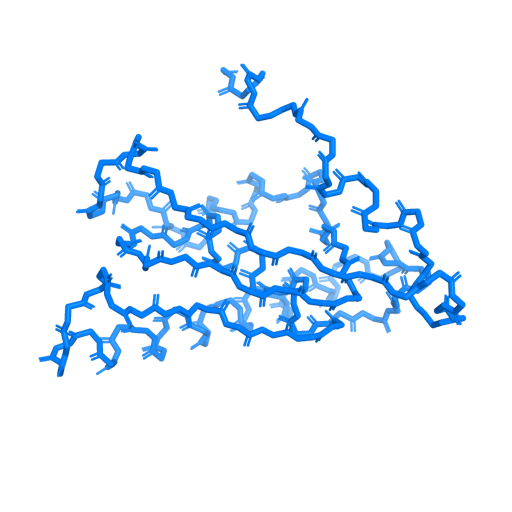.243 8.710 16.236 1.00 53.09 91 LYS A CA 1
ATOM 689 C C . LYS A 1 91 ? -0.530 7.453 15.919 1.00 53.09 91 LYS A C 1
ATOM 691 O O . LYS A 1 91 ? -1.620 7.539 15.360 1.00 53.09 91 LYS A O 1
ATOM 696 N N . ASP A 1 92 ? 0.069 6.320 16.248 1.00 60.03 92 ASP A N 1
ATOM 697 C CA . ASP A 1 92 ? -0.567 5.019 16.124 1.00 60.03 92 ASP A CA 1
ATOM 698 C C . ASP A 1 92 ? -1.838 5.016 16.982 1.00 60.03 92 ASP A C 1
ATOM 700 O O . 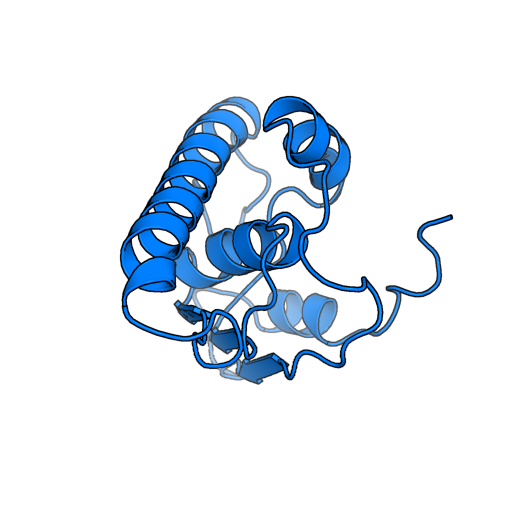ASP A 1 92 ? -1.789 5.262 18.188 1.00 60.03 92 ASP A O 1
ATOM 704 N N . LYS A 1 93 ? -2.996 4.816 16.344 1.00 63.84 93 LYS A N 1
ATOM 705 C CA . LYS A 1 93 ? -4.258 4.526 17.042 1.00 63.84 93 LYS A CA 1
ATOM 706 C C . LYS A 1 93 ? -4.313 3.049 17.454 1.00 63.84 93 LYS A C 1
ATOM 708 O O . LYS A 1 93 ? -5.144 2.685 18.277 1.00 63.84 93 LYS A O 1
ATOM 713 N N . CYS A 1 94 ? -3.440 2.229 16.869 1.00 63.34 94 CYS A N 1
ATOM 714 C CA . CYS A 1 94 ? -3.300 0.806 17.119 1.00 63.34 94 CYS A CA 1
ATOM 715 C C . CYS A 1 94 ? -2.004 0.489 17.858 1.00 63.34 94 CYS A C 1
ATOM 717 O O . CYS A 1 94 ? -0.980 1.122 17.602 1.00 63.34 94 CYS A O 1
ATOM 719 N N . ASP A 1 95 ? -2.004 -0.552 18.687 1.00 61.44 95 ASP A N 1
ATOM 720 C CA . ASP A 1 95 ? -0.746 -1.120 19.154 1.00 61.44 95 ASP A CA 1
ATOM 721 C C . ASP A 1 95 ? 0.037 -1.664 17.950 1.00 61.44 95 ASP A C 1
ATOM 723 O O . ASP A 1 95 ? -0.467 -2.474 17.171 1.00 61.44 95 ASP A O 1
ATOM 727 N N . LYS A 1 96 ? 1.298 -1.233 17.806 1.00 54.47 96 LYS A N 1
ATOM 728 C CA . LYS A 1 96 ? 2.194 -1.606 16.690 1.00 54.47 96 LYS A CA 1
ATOM 729 C C . LYS A 1 96 ? 2.403 -3.120 16.519 1.00 54.47 96 LYS A C 1
ATOM 731 O O . LYS A 1 96 ? 2.949 -3.546 15.508 1.00 54.47 96 LYS A O 1
ATOM 736 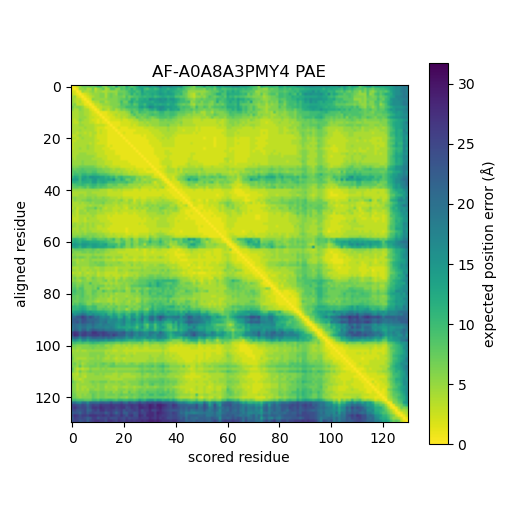N N . TRP A 1 97 ? 1.977 -3.912 17.500 1.00 51.16 97 TRP A N 1
ATOM 737 C CA . TRP A 1 97 ? 2.205 -5.351 17.605 1.00 51.16 97 TRP A CA 1
ATOM 738 C C . TRP A 1 97 ? 0.960 -6.201 17.344 1.00 51.16 97 TRP A C 1
ATOM 740 O O . TRP A 1 97 ? 1.034 -7.427 17.438 1.00 51.16 97 TRP A O 1
ATOM 750 N N . THR A 1 98 ? -0.188 -5.597 17.018 1.00 63.09 98 THR A N 1
ATOM 751 C CA . THR A 1 98 ? -1.365 -6.382 16.632 1.00 63.09 98 THR A CA 1
ATOM 752 C C . THR A 1 98 ? -1.057 -7.100 15.320 1.00 63.09 98 THR A C 1
ATOM 754 O O . THR A 1 98 ? -0.712 -6.470 14.321 1.00 63.09 98 THR A O 1
ATOM 757 N N . PHE A 1 99 ? -1.146 -8.432 15.322 1.00 68.81 99 PHE A N 1
ATOM 758 C CA . PHE A 1 99 ? -0.966 -9.250 14.125 1.00 68.81 99 PHE A CA 1
ATOM 759 C C . PHE A 1 99 ? -1.951 -8.797 13.041 1.00 68.81 99 PHE A C 1
ATOM 761 O O . PHE A 1 99 ? -3.164 -8.922 13.214 1.00 68.81 99 PHE A O 1
ATOM 768 N N . ARG A 1 100 ? -1.432 -8.275 11.925 1.00 80.50 100 ARG A N 1
ATOM 769 C CA . ARG A 1 100 ? -2.240 -7.876 10.768 1.00 80.50 100 ARG A CA 1
ATOM 770 C C . ARG A 1 100 ? -1.982 -8.859 9.626 1.00 80.50 100 ARG A C 1
ATOM 772 O O . ARG A 1 100 ? -0.910 -8.787 9.024 1.00 80.50 100 ARG A O 1
ATOM 779 N N . PRO A 1 101 ? -2.908 -9.785 9.321 1.00 86.88 101 PRO A N 1
ATOM 780 C CA . PRO A 1 101 ? -2.709 -10.755 8.255 1.00 86.88 101 PRO A CA 1
ATOM 781 C C . PRO A 1 101 ? -2.488 -10.060 6.910 1.00 86.88 101 PRO A C 1
ATOM 783 O O . PRO A 1 101 ? -3.219 -9.139 6.534 1.00 86.88 101 PRO A O 1
ATOM 786 N N . VAL A 1 102 ? -1.491 -10.540 6.170 1.00 88.12 102 VAL A N 1
ATOM 787 C CA . VAL A 1 102 ? -1.196 -10.110 4.804 1.00 88.12 102 VAL A CA 1
ATOM 788 C C . VAL A 1 102 ? -1.296 -11.324 3.890 1.00 88.12 102 VAL A C 1
ATOM 790 O O . VAL A 1 102 ? -0.646 -12.339 4.119 1.00 88.12 102 VAL A O 1
ATOM 793 N N . PHE A 1 103 ? -2.116 -11.215 2.850 1.00 90.38 103 PHE A N 1
ATOM 794 C CA . PHE A 1 103 ? -2.132 -12.151 1.734 1.00 90.38 103 PHE A CA 1
ATOM 795 C C . PHE A 1 103 ? -1.429 -11.507 0.541 1.00 90.38 103 PHE A C 1
ATOM 797 O O . PHE A 1 103 ? -1.812 -10.414 0.123 1.00 90.38 103 PHE A O 1
ATOM 804 N N . LEU A 1 104 ? -0.427 -12.189 -0.012 1.00 90.88 104 LEU A N 1
ATOM 805 C CA . LEU A 1 104 ? 0.254 -11.809 -1.247 1.00 90.88 104 LEU A CA 1
ATOM 806 C C . LEU A 1 104 ? 0.090 -12.926 -2.271 1.00 90.88 104 LEU A C 1
ATOM 808 O O . LEU A 1 104 ? 0.176 -14.107 -1.939 1.00 90.88 104 LEU A O 1
ATOM 812 N N . SER A 1 105 ? -0.128 -12.548 -3.524 1.00 91.44 105 SER A N 1
ATOM 813 C CA . SER A 1 105 ? -0.139 -13.481 -4.648 1.00 91.44 105 SER A CA 1
ATOM 814 C C . SER A 1 105 ? 0.542 -12.859 -5.858 1.00 91.44 105 SER A C 1
ATOM 816 O O . SER A 1 105 ? 0.433 -11.661 -6.102 1.00 91.44 105 SER A O 1
ATOM 818 N N . HIS A 1 106 ? 1.250 -13.669 -6.629 1.00 92.06 106 HIS A N 1
ATOM 819 C CA . HIS A 1 106 ? 1.916 -13.223 -7.846 1.00 92.06 106 HIS A CA 1
ATOM 820 C C . HIS A 1 106 ? 1.860 -14.354 -8.865 1.00 92.06 106 HIS A C 1
ATOM 822 O O . HIS A 1 106 ? 1.993 -15.520 -8.493 1.00 92.06 106 HIS A O 1
ATOM 828 N N . SER A 1 107 ? 1.604 -14.032 -10.132 1.00 91.25 107 SER A N 1
ATOM 829 C CA . SER A 1 107 ? 1.626 -15.040 -11.194 1.00 91.25 107 SER A CA 1
ATOM 830 C C . SER A 1 107 ? 3.067 -15.308 -11.624 1.00 91.25 107 SER A C 1
ATOM 832 O O . SER A 1 107 ? 3.817 -14.367 -11.861 1.00 91.25 107 SER A O 1
ATOM 834 N N . ASN A 1 108 ? 3.451 -16.577 -11.772 1.00 87.31 108 ASN A N 1
ATOM 835 C CA . ASN A 1 108 ? 4.793 -16.933 -12.254 1.00 87.31 108 ASN A CA 1
ATOM 836 C C . ASN A 1 108 ? 5.056 -16.432 -13.683 1.00 87.31 108 ASN A C 1
ATOM 838 O O . ASN A 1 108 ? 6.198 -16.149 -14.028 1.00 87.31 108 ASN A O 1
ATOM 842 N N . ASP A 1 109 ? 3.994 -16.297 -14.478 1.00 90.94 109 ASP A N 1
ATOM 843 C CA . ASP A 1 109 ? 4.043 -15.847 -15.870 1.00 90.94 109 ASP A CA 1
ATOM 844 C C . ASP A 1 109 ? 3.635 -14.360 -16.005 1.00 90.94 109 ASP A C 1
ATOM 846 O O . ASP A 1 109 ? 3.074 -13.951 -17.020 1.00 90.94 109 ASP A O 1
ATOM 850 N N . ASP A 1 110 ? 3.818 -13.548 -14.953 1.00 87.62 110 ASP A N 1
ATOM 851 C CA . ASP A 1 110 ? 3.534 -12.106 -14.999 1.00 87.62 110 ASP A CA 1
ATOM 852 C C . ASP A 1 110 ? 4.629 -11.364 -15.784 1.00 87.62 110 ASP A C 1
ATOM 854 O O . ASP A 1 110 ? 5.726 -11.110 -15.285 1.00 87.62 110 ASP A O 1
ATOM 858 N N . GLU A 1 111 ? 4.324 -11.031 -17.039 1.00 88.25 111 GLU A N 1
ATOM 859 C CA . GLU A 1 111 ? 5.223 -10.292 -17.936 1.00 88.25 111 GLU A CA 1
ATOM 860 C C . GLU A 1 111 ? 5.216 -8.771 -17.689 1.00 88.25 111 GLU A C 1
ATOM 862 O O . GLU A 1 111 ? 6.020 -8.065 -18.288 1.00 88.25 111 GLU A O 1
ATOM 867 N N . VAL A 1 112 ? 4.321 -8.253 -16.835 1.00 86.94 112 VAL A N 1
ATOM 868 C CA . VAL A 1 112 ? 4.138 -6.804 -16.602 1.00 86.94 112 VAL A CA 1
ATOM 869 C C . VAL A 1 112 ? 4.740 -6.371 -15.271 1.00 86.94 112 VAL A C 1
ATOM 871 O O . VAL A 1 112 ? 5.371 -5.319 -15.169 1.00 86.94 112 VAL A O 1
ATOM 874 N N . VAL A 1 113 ? 4.528 -7.166 -14.225 1.00 86.06 113 VAL A N 1
ATOM 875 C CA . VAL A 1 113 ? 5.170 -6.990 -12.925 1.00 86.06 113 VAL A CA 1
ATOM 876 C C . VAL A 1 113 ? 6.035 -8.222 -12.691 1.00 86.06 113 VAL A C 1
ATOM 878 O O . VAL A 1 113 ? 5.491 -9.272 -12.358 1.00 86.06 113 VAL A O 1
ATOM 881 N N . PRO A 1 114 ? 7.367 -8.129 -12.833 1.00 86.06 114 PRO A N 1
ATOM 882 C CA . PRO A 1 114 ? 8.239 -9.281 -12.642 1.00 86.06 114 PRO A CA 1
ATOM 883 C C . PRO A 1 114 ? 8.018 -9.949 -11.280 1.00 86.06 114 PRO A C 1
ATOM 885 O O . PRO A 1 114 ? 7.970 -9.262 -10.258 1.00 86.06 114 PRO A O 1
ATOM 888 N N . GLY A 1 115 ? 7.923 -11.283 -11.249 1.00 85.06 115 GLY A N 1
ATOM 889 C CA . GLY A 1 115 ? 7.710 -12.053 -10.010 1.00 85.06 115 GLY A CA 1
ATOM 890 C C . GLY A 1 115 ? 8.745 -11.771 -8.917 1.00 85.06 115 GLY A C 1
ATOM 891 O O . GLY A 1 115 ? 8.400 -11.710 -7.739 1.00 85.06 115 GLY A O 1
ATOM 892 N N . SER A 1 116 ? 9.979 -11.446 -9.314 1.00 85.56 116 SER A N 1
ATOM 893 C CA . SER A 1 116 ? 11.050 -11.023 -8.405 1.00 85.56 116 SER A CA 1
ATOM 894 C C . SER A 1 116 ? 10.689 -9.807 -7.548 1.00 85.56 116 SER A C 1
ATOM 896 O O . SER A 1 116 ? 11.221 -9.651 -6.453 1.00 85.56 116 SER A O 1
ATOM 898 N N . ASN A 1 117 ? 9.789 -8.937 -8.018 1.00 83.81 117 ASN A N 1
ATOM 899 C CA . ASN A 1 117 ? 9.309 -7.806 -7.227 1.00 83.81 117 ASN A CA 1
ATOM 900 C C . ASN A 1 117 ? 8.420 -8.261 -6.061 1.00 83.81 117 ASN A C 1
ATOM 902 O O . ASN A 1 117 ? 8.4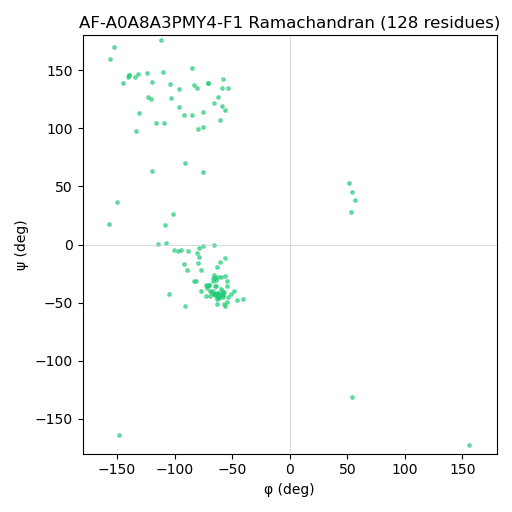51 -7.653 -4.992 1.00 83.81 117 ASN A O 1
ATOM 906 N N . GLY A 1 118 ? 7.638 -9.323 -6.271 1.00 82.75 118 GLY A N 1
ATOM 907 C CA . GLY A 1 118 ? 6.819 -9.951 -5.241 1.00 82.75 118 GLY A CA 1
ATOM 908 C C . GLY A 1 118 ? 7.659 -10.724 -4.225 1.00 82.75 118 GLY A C 1
ATOM 909 O O . GLY A 1 118 ? 7.357 -10.681 -3.036 1.00 82.75 118 GLY A O 1
ATOM 910 N N . ASP A 1 119 ? 8.751 -11.358 -4.660 1.00 82.94 119 ASP A N 1
ATOM 911 C CA . ASP A 1 119 ? 9.647 -12.119 -3.776 1.00 82.94 119 ASP A CA 1
ATOM 912 C C . ASP A 1 119 ? 10.250 -11.250 -2.660 1.00 82.94 119 ASP A C 1
ATOM 914 O O . ASP A 1 119 ? 10.326 -11.680 -1.509 1.00 82.94 119 ASP A O 1
ATOM 918 N N . VAL A 1 120 ? 10.608 -9.997 -2.968 1.00 80.94 120 VAL A N 1
ATOM 919 C CA . VAL A 1 120 ? 11.132 -9.027 -1.984 1.00 80.94 120 VAL A CA 1
ATOM 920 C C . VAL A 1 120 ? 10.086 -8.667 -0.922 1.00 80.94 120 VAL A C 1
ATOM 922 O O . VAL A 1 120 ? 10.441 -8.379 0.214 1.00 80.94 120 VAL A O 1
ATOM 925 N N . LEU A 1 121 ? 8.793 -8.723 -1.256 1.00 78.88 121 LEU A N 1
ATOM 926 C CA . LEU A 1 121 ? 7.711 -8.479 -0.295 1.00 78.88 121 LEU A CA 1
ATOM 927 C C . LEU A 1 121 ? 7.459 -9.670 0.638 1.00 78.88 121 LEU A C 1
ATOM 929 O O . LEU A 1 121 ? 6.854 -9.494 1.696 1.00 78.88 121 LEU A O 1
ATOM 933 N N . CYS A 1 122 ? 7.871 -10.871 0.225 1.00 70.62 122 CYS A N 1
ATOM 934 C CA . CYS A 1 122 ? 7.743 -12.104 0.997 1.00 70.62 122 CYS A CA 1
ATOM 935 C C . CYS A 1 122 ? 8.951 -12.365 1.908 1.00 70.62 122 CYS A C 1
ATOM 937 O O . CYS A 1 122 ? 8.819 -13.134 2.858 1.00 70.62 122 CYS A O 1
ATOM 939 N N . MET A 1 123 ? 10.116 -11.773 1.619 1.00 50.78 123 MET A N 1
ATOM 940 C CA . MET A 1 123 ? 11.310 -11.939 2.448 1.00 50.78 123 MET A CA 1
ATOM 941 C C . MET A 1 123 ? 11.180 -11.119 3.737 1.00 50.78 123 MET A C 1
ATOM 943 O O . MET A 1 123 ? 11.098 -9.893 3.733 1.00 50.78 123 MET A O 1
ATOM 947 N N . GLU A 1 124 ? 11.116 -11.848 4.846 1.00 50.25 124 GLU A N 1
ATOM 948 C CA . GLU A 1 124 ? 11.119 -11.358 6.217 1.00 50.25 124 GLU A CA 1
ATOM 949 C C . GLU A 1 124 ? 12.419 -10.593 6.512 1.00 50.25 124 GLU A C 1
ATOM 951 O O . GLU A 1 124 ? 13.463 -11.209 6.662 1.00 50.25 124 GLU A O 1
AT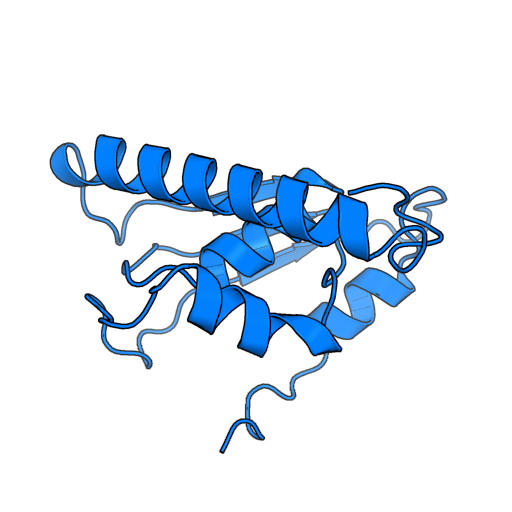OM 956 N N . ASP A 1 125 ? 12.357 -9.263 6.620 1.00 38.88 125 ASP A N 1
ATOM 957 C CA . ASP A 1 125 ? 13.391 -8.451 7.288 1.00 38.88 125 ASP A CA 1
ATOM 958 C C . ASP A 1 125 ? 12.784 -7.170 7.905 1.00 38.88 125 ASP A C 1
ATOM 960 O O . ASP A 1 125 ? 13.384 -6.097 7.944 1.00 38.88 125 ASP A O 1
ATOM 964 N N . PHE A 1 126 ? 11.563 -7.264 8.446 1.00 45.09 126 PHE A N 1
ATOM 965 C CA . PHE A 1 126 ? 10.989 -6.184 9.265 1.00 45.09 126 PHE A CA 1
ATOM 966 C C . PHE A 1 126 ? 11.590 -6.120 10.687 1.00 45.09 126 PHE A C 1
ATOM 968 O O . PHE A 1 126 ? 11.227 -5.234 11.457 1.00 45.09 126 PHE A O 1
ATOM 975 N N . GLU A 1 127 ? 12.514 -7.025 11.040 1.00 36.81 127 GLU A N 1
ATOM 976 C CA . GLU A 1 127 ? 13.176 -7.072 12.355 1.00 36.81 127 GLU A CA 1
ATOM 977 C C . GLU A 1 127 ? 14.315 -6.047 12.527 1.00 36.81 127 GLU A C 1
ATOM 979 O O . GLU A 1 127 ? 14.756 -5.831 13.650 1.00 36.81 127 GLU A O 1
ATOM 984 N N . ASN A 1 128 ? 14.766 -5.367 11.463 1.00 31.36 128 ASN A N 1
ATOM 985 C CA . ASN A 1 128 ? 15.947 -4.487 11.514 1.00 31.36 128 ASN A CA 1
ATOM 986 C C . ASN A 1 128 ? 15.655 -2.975 11.429 1.00 31.36 128 ASN A C 1
ATOM 988 O O . ASN A 1 128 ? 16.566 -2.188 11.170 1.00 31.36 128 ASN A O 1
ATOM 992 N N . TRP A 1 129 ? 14.414 -2.538 11.661 1.00 36.75 129 TRP A N 1
ATOM 993 C CA . TRP A 1 129 ? 14.083 -1.108 11.763 1.00 36.75 129 TRP A CA 1
ATOM 994 C C . TRP A 1 129 ? 14.187 -0.616 13.221 1.00 36.75 129 TRP A C 1
ATOM 996 O O . TRP A 1 129 ? 13.177 -0.324 13.863 1.00 36.75 129 TRP A O 1
ATOM 1006 N N . GLU A 1 130 ? 15.417 -0.543 13.743 1.00 33.19 130 GLU A N 1
ATOM 1007 C CA . GLU A 1 130 ? 15.762 0.208 14.970 1.00 33.19 130 GLU A CA 1
ATOM 1008 C C . GLU A 1 130 ? 16.315 1.606 14.653 1.00 33.19 130 GLU A C 1
ATOM 1010 O O . GLU A 1 130 ? 17.187 1.730 13.761 1.00 33.19 130 GLU A O 1
#

Organism: NCBI:txid61207

Sequence (130 aa):
MWSAEESKERKELQINGLGESIAQIINVIDEEAPHTLDERIFLARTSQGDATAILAFLLNSMCLAGRIGSSSWLPLEEEIVSLAASLKLGKDKCDKWTFRPVFLSHSNDDEVVPGSNGDVLCMEDFENWE

Solvent-accessible surface area (backbone atoms only — not comparable to full-a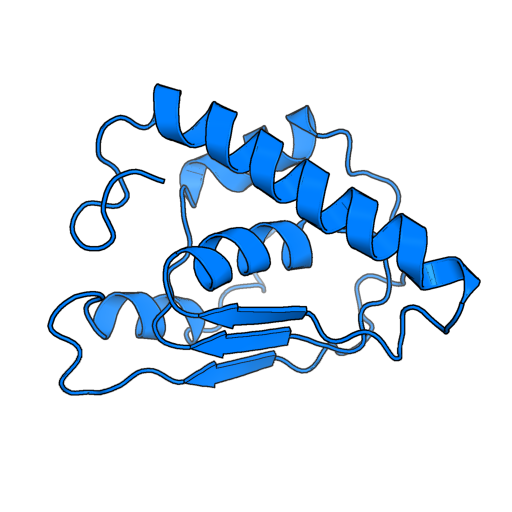tom values): 7588 Å² total; per-residue (Å²): 110,84,40,73,78,49,64,72,56,66,50,75,66,29,54,55,53,43,52,52,51,30,52,51,53,51,51,52,49,65,66,48,34,84,80,57,55,44,64,72,40,67,54,71,36,50,33,74,54,17,24,48,45,50,50,36,62,74,52,47,36,66,44,47,41,24,37,40,37,28,43,34,41,80,67,56,68,91,45,45,68,59,51,37,60,74,70,67,56,80,67,66,77,33,70,94,77,65,88,53,55,74,46,79,46,66,52,92,82,35,89,63,40,51,47,72,40,40,51,63,75,69,57,88,67,82,86,72,83,125

Mean predicted aligned error: 7.34 Å

Foldseek 3Di:
DPALVCLPPPVVVCLVVLLVLLVVVLVVLVVCCVVDPQLDAEAEDEEPSQLSVVLSVVLALGNHVAYEYELYANHPVVCSVVSSVVSVSPHRPDDPPPDHDYHYYYDCPPPRNHVVRSVVVVDDDPVPPD

Nearest PDB structures (foldseek):
  1fj2-assembly1_A  TM=8.293E-01  e=6.449E-04  Homo sapiens
  5jd6-assembly1_A  TM=5.983E-01  e=2.186E-01  uncultured bacterium
  5jwj-assembly1_A  TM=4.956E-01  e=1.077E+00  Saccharolobus islandicus REY15A
  5a62-assembly1_A-2  TM=6.109E-01  e=4.413E+00  Candidatus Nitrososphaera gargensis
  5c81-assembly1_A  TM=7.684E-01  e=9.794E+00  Clonostachys rosea

InterPro domains:
  IPR003140 Phospholipase/carboxylesterase/thioesterase [PF02230] (12-117)
  IPR029058 Alpha/Beta hydrolase fold [G3DSA:3.40.50.1820] (1-124)
  IPR029058 Alpha/Beta hydrolase fold [SSF53474] (14-120)
  IPR050565 Acyl-protein thioesterase 1-2/Carboxylesterase-like [PTHR10655] (1-115)

Radius of gyration: 14.51 Å; Cα contacts (8 Å, |Δi|>4): 170; chains: 1; bounding box: 35×31×37 Å